Protein AF-A0A2H1IBC3-F1 (afdb_monomer_lite)

Foldseek 3Di:
DFQVVVVVVVVVVLVVDPQWDWDDPPDDQWIFIDRPPHTFKIWGQADQPDDPQQQDNVRHRGTDMDGDDDPVVLVVCVVVPVRRTDGDD

Secondary structure (DSSP, 8-state):
--HHHHHHHHHHHHHTSTTEEEE-TT-TTEEEEEETTEEEEEEEE--TT-SSSS--GGGTTSEEEEE---HHHHHHHHHH-TT--PPP-

Sequence (89 aa):
MNGDELHGFARSRALELPGTSAGWPFGPNHEVMKVRERVFLMLTIVPAASSGYGVDDTQRGQPVITLKAEPEDGEALRRQHPSIARAIT

Radius of gyration: 13.09 Å; chains: 1; bounding box: 33×25×31 Å

pLDDT: mean 87.27, std 12.91, range [50.44, 97.94]

Structure (mmCIF, N/CA/C/O backbone):
data_AF-A0A2H1IBC3-F1
#
_entry.id   AF-A0A2H1IBC3-F1
#
loop_
_atom_site.group_PDB
_atom_site.id
_atom_site.type_symbol
_atom_site.label_atom_id
_atom_site.label_alt_id
_atom_site.label_comp_id
_atom_site.label_asym_id
_atom_site.label_entity_id
_atom_site.label_seq_id
_atom_site.pdbx_PDB_ins_code
_atom_site.Cartn_x
_atom_site.Cartn_y
_atom_site.Cartn_z
_atom_site.occupancy
_atom_site.B_iso_or_equiv
_atom_site.auth_seq_id
_atom_site.auth_comp_id
_atom_site.auth_asym_id
_atom_site.auth_atom_id
_atom_site.pdbx_PDB_model_num
ATOM 1 N N . MET A 1 1 ? 8.709 -9.058 5.585 1.00 81.06 1 MET A N 1
ATOM 2 C CA . MET A 1 1 ? 7.878 -8.837 4.390 1.00 81.06 1 MET A CA 1
ATOM 3 C C . MET A 1 1 ? 8.619 -7.857 3.504 1.00 81.06 1 MET A C 1
ATOM 5 O O . MET A 1 1 ? 9.043 -6.825 4.015 1.00 81.06 1 MET A O 1
ATOM 9 N N . ASN A 1 2 ? 8.854 -8.208 2.245 1.00 89.06 2 ASN A N 1
ATOM 10 C CA . ASN A 1 2 ? 9.425 -7.298 1.248 1.00 89.06 2 ASN A CA 1
ATOM 11 C C . ASN A 1 2 ? 8.323 -6.435 0.591 1.00 89.06 2 ASN A C 1
ATOM 13 O O . ASN A 1 2 ? 7.141 -6.593 0.899 1.00 89.06 2 ASN A O 1
ATOM 17 N N . GLY A 1 3 ? 8.704 -5.502 -0.285 1.00 87.50 3 GLY A N 1
ATOM 18 C CA . GLY A 1 3 ? 7.760 -4.566 -0.907 1.00 87.50 3 GLY A CA 1
ATOM 19 C C . GLY A 1 3 ? 6.693 -5.236 -1.784 1.00 87.50 3 GLY A C 1
ATOM 20 O O . GLY A 1 3 ? 5.522 -4.861 -1.718 1.00 87.50 3 GLY A O 1
ATOM 21 N N . ASP A 1 4 ? 7.061 -6.263 -2.546 1.00 90.62 4 ASP A N 1
ATOM 22 C CA . ASP A 1 4 ? 6.126 -6.968 -3.432 1.00 90.62 4 ASP A CA 1
ATOM 23 C C . ASP A 1 4 ? 5.128 -7.814 -2.632 1.00 90.62 4 ASP A C 1
ATOM 25 O O . ASP A 1 4 ? 3.924 -7.811 -2.907 1.00 90.62 4 ASP A O 1
ATOM 29 N N . GLU A 1 5 ? 5.607 -8.484 -1.579 1.00 95.19 5 GLU A N 1
ATOM 30 C CA . GLU A 1 5 ? 4.758 -9.191 -0.617 1.00 95.19 5 GLU A CA 1
ATOM 31 C C . GLU A 1 5 ? 3.785 -8.227 0.074 1.00 95.19 5 GLU A C 1
ATOM 33 O O . GLU A 1 5 ? 2.609 -8.554 0.246 1.00 95.19 5 GLU A O 1
ATOM 38 N N . LEU A 1 6 ? 4.248 -7.021 0.426 1.00 94.12 6 LEU A N 1
ATOM 39 C CA . LEU A 1 6 ? 3.419 -5.979 1.032 1.00 94.12 6 LEU A CA 1
ATOM 40 C C . LEU A 1 6 ? 2.314 -5.512 0.085 1.00 94.12 6 LEU A C 1
ATOM 42 O O . LEU A 1 6 ? 1.162 -5.388 0.502 1.00 94.12 6 LEU A O 1
ATOM 46 N N . HIS A 1 7 ? 2.636 -5.293 -1.190 1.00 95.50 7 HIS A N 1
ATOM 47 C CA . HIS A 1 7 ? 1.655 -4.940 -2.218 1.00 95.50 7 HIS A CA 1
ATOM 48 C C . HIS A 1 7 ? 0.617 -6.045 -2.412 1.00 95.50 7 HIS A C 1
ATOM 50 O O . HIS A 1 7 ? -0.584 -5.769 -2.401 1.00 95.50 7 HIS A O 1
ATOM 56 N N . GLY A 1 8 ? 1.056 -7.300 -2.537 1.00 96.62 8 GLY A N 1
ATOM 57 C CA . GLY A 1 8 ? 0.160 -8.450 -2.655 1.00 96.62 8 GLY A CA 1
ATOM 58 C C . GLY A 1 8 ? -0.787 -8.570 -1.460 1.00 96.62 8 GLY A C 1
ATOM 59 O O . GLY A 1 8 ? -2.004 -8.682 -1.636 1.00 96.62 8 GLY A O 1
ATOM 60 N N . PHE A 1 9 ? -0.243 -8.466 -0.245 1.00 97.62 9 PHE A N 1
ATOM 61 C CA . PHE A 1 9 ? -1.025 -8.528 0.984 1.00 97.62 9 PHE A CA 1
ATOM 62 C C . PHE A 1 9 ? -2.031 -7.374 1.074 1.00 97.62 9 PHE A C 1
ATOM 64 O O . PHE A 1 9 ? -3.226 -7.616 1.245 1.00 97.62 9 PHE A O 1
ATOM 71 N N . ALA A 1 10 ? -1.586 -6.130 0.879 1.00 97.00 10 ALA A N 1
ATOM 72 C CA . ALA A 1 10 ? -2.445 -4.951 0.951 1.00 97.00 10 ALA A CA 1
ATOM 73 C C . ALA A 1 10 ? -3.579 -4.996 -0.086 1.00 97.00 10 ALA A C 1
ATOM 75 O O . ALA A 1 10 ? -4.730 -4.707 0.248 1.00 97.00 10 ALA A O 1
ATOM 76 N N . ARG A 1 11 ? -3.284 -5.431 -1.319 1.00 96.94 11 ARG A N 1
ATOM 77 C CA . ARG A 1 11 ? -4.293 -5.612 -2.370 1.00 96.94 11 ARG A CA 1
ATOM 78 C C . ARG A 1 11 ? -5.327 -6.662 -1.977 1.00 96.94 11 ARG A C 1
ATOM 80 O O . ARG A 1 11 ? -6.521 -6.391 -2.076 1.00 96.94 11 ARG A O 1
ATOM 87 N N . SER A 1 12 ? -4.883 -7.829 -1.503 1.00 97.19 12 SER A N 1
ATOM 88 C CA . SER A 1 12 ? -5.793 -8.909 -1.094 1.00 97.19 12 SER A CA 1
ATOM 89 C C . SER A 1 12 ? -6.754 -8.455 0.009 1.00 97.19 12 SER A C 1
ATOM 91 O O . SER A 1 12 ? -7.962 -8.617 -0.127 1.00 97.19 12 SER A O 1
ATOM 93 N N . ARG A 1 13 ? -6.236 -7.765 1.033 1.00 97.50 13 ARG A N 1
ATOM 94 C CA . ARG A 1 13 ? -7.031 -7.203 2.132 1.00 97.50 13 ARG A CA 1
ATOM 95 C C . ARG A 1 13 ? -8.001 -6.122 1.664 1.00 97.50 13 ARG A C 1
ATOM 97 O O . ARG A 1 13 ? -9.137 -6.082 2.119 1.00 97.50 13 ARG A O 1
ATOM 104 N N . ALA A 1 14 ? -7.586 -5.250 0.749 1.00 97.19 14 ALA A N 1
ATOM 105 C CA . ALA A 1 14 ? -8.458 -4.202 0.223 1.00 97.19 14 ALA A CA 1
ATOM 106 C C . ALA A 1 14 ? -9.643 -4.772 -0.572 1.00 97.19 14 ALA A C 1
ATOM 108 O O . ALA A 1 14 ? -10.758 -4.261 -0.459 1.00 97.19 14 ALA A O 1
ATOM 109 N N . LEU A 1 15 ? -9.415 -5.836 -1.348 1.00 95.81 15 LEU A N 1
ATOM 110 C CA . LEU A 1 15 ? -10.448 -6.500 -2.149 1.00 95.81 15 LEU A CA 1
ATOM 111 C C . LEU A 1 15 ? -11.479 -7.272 -1.308 1.00 95.81 15 LEU A C 1
ATOM 113 O O . LEU A 1 15 ? -12.558 -7.567 -1.813 1.00 95.81 15 LEU A O 1
ATOM 117 N N . GLU A 1 16 ? -11.191 -7.558 -0.036 1.00 96.69 16 GLU A N 1
ATOM 118 C CA . GLU A 1 16 ? -12.169 -8.128 0.905 1.00 96.69 16 GLU A CA 1
ATOM 119 C C . GLU A 1 16 ? -13.222 -7.098 1.353 1.00 96.69 16 GLU A C 1
ATOM 121 O O . GLU A 1 16 ? -14.301 -7.475 1.815 1.00 96.69 16 GLU A O 1
ATOM 126 N N . LEU A 1 17 ? -12.945 -5.794 1.210 1.00 95.31 17 LEU A N 1
ATOM 127 C CA . LEU A 1 17 ? -13.879 -4.738 1.600 1.00 95.31 17 LEU A CA 1
ATOM 128 C C . LEU A 1 17 ? -14.986 -4.559 0.537 1.00 95.31 17 LEU A C 1
ATOM 130 O O . LEU A 1 17 ? -14.685 -4.374 -0.648 1.00 95.31 17 LEU A O 1
ATOM 134 N N . PRO A 1 18 ? -16.277 -4.557 0.929 1.00 96.44 18 PRO A N 1
ATOM 135 C CA . PRO A 1 18 ? -17.381 -4.407 -0.012 1.00 96.44 18 PRO A CA 1
ATOM 136 C C . PRO A 1 18 ? -17.315 -3.104 -0.815 1.00 96.44 18 PRO A C 1
ATOM 138 O O . PRO A 1 18 ? -17.194 -2.011 -0.261 1.00 96.44 18 PRO A O 1
ATOM 141 N N . GLY A 1 19 ? -17.464 -3.215 -2.136 1.00 95.75 19 GLY A N 1
ATOM 142 C CA . GLY A 1 19 ? -17.474 -2.057 -3.034 1.00 95.75 19 GLY A CA 1
ATOM 143 C C . GLY A 1 19 ? -16.094 -1.461 -3.319 1.00 95.75 19 GLY A C 1
ATOM 144 O O . GLY A 1 19 ? -16.023 -0.360 -3.873 1.00 95.75 19 GLY A O 1
ATOM 145 N N . THR A 1 20 ? -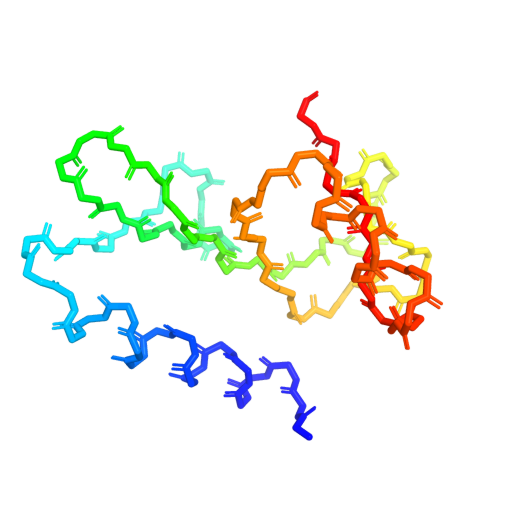15.014 -2.164 -2.964 1.00 97.94 20 THR A N 1
ATOM 146 C CA . THR A 1 20 ? -13.663 -1.793 -3.387 1.00 97.94 20 THR A CA 1
ATOM 147 C C . THR A 1 20 ? -13.488 -1.973 -4.891 1.00 97.94 20 THR A C 1
ATOM 149 O O . THR A 1 20 ? -13.898 -2.972 -5.479 1.00 97.94 20 THR A O 1
ATOM 152 N N . SER A 1 21 ? -12.817 -1.005 -5.507 1.00 96.75 21 SER A N 1
ATOM 153 C CA . SER A 1 21 ? -12.321 -1.072 -6.881 1.00 96.75 21 SER A CA 1
ATOM 154 C C . SER A 1 21 ? -10.865 -0.614 -6.940 1.00 96.75 21 SER A C 1
ATOM 156 O O . SER A 1 21 ? -10.443 0.218 -6.132 1.00 96.75 21 SER A O 1
ATOM 158 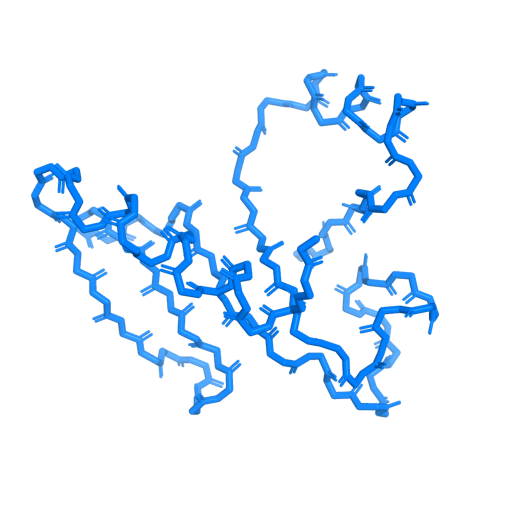N N . ALA A 1 22 ? -10.116 -1.167 -7.894 1.00 96.50 22 ALA A N 1
ATOM 159 C CA . ALA A 1 22 ? -8.743 -0.778 -8.204 1.00 96.50 22 ALA A CA 1
ATOM 160 C C . ALA A 1 22 ? -8.702 0.146 -9.434 1.00 96.50 22 ALA A C 1
ATOM 162 O O . ALA A 1 22 ? -9.574 0.071 -10.303 1.00 96.50 22 ALA A O 1
ATOM 163 N N . GLY A 1 23 ? -7.684 1.002 -9.532 1.00 95.06 23 GLY A N 1
ATOM 164 C CA . GLY A 1 23 ? -7.440 1.826 -10.717 1.00 95.06 23 GLY A CA 1
ATOM 165 C C . GLY A 1 23 ? -6.064 2.490 -10.722 1.00 95.06 23 GLY A C 1
ATOM 166 O O . GLY A 1 23 ? -5.355 2.455 -9.725 1.00 95.06 23 GLY A O 1
ATOM 167 N N . TRP A 1 24 ? -5.708 3.132 -11.838 1.00 95.19 24 TRP A N 1
ATOM 168 C CA . TRP A 1 24 ? -4.393 3.763 -12.053 1.00 95.19 24 TRP A CA 1
ATOM 169 C C . TRP A 1 24 ? -4.510 5.230 -12.503 1.00 95.19 24 TRP A C 1
ATOM 171 O O . TRP A 1 24 ? -4.095 5.577 -13.609 1.00 95.19 24 TRP A O 1
ATOM 181 N N . PRO A 1 25 ? -5.101 6.122 -11.686 1.00 91.00 25 PRO A N 1
ATOM 182 C CA . PRO A 1 25 ? -5.364 7.506 -12.088 1.00 91.00 25 PRO A CA 1
ATOM 183 C C . PRO A 1 25 ? -4.094 8.346 -12.286 1.00 91.00 25 PRO A C 1
ATOM 185 O O . PRO A 1 25 ? -4.145 9.356 -12.980 1.00 91.00 25 PRO A O 1
ATOM 188 N N . PHE A 1 26 ? -2.964 7.938 -11.699 1.00 86.12 26 PHE A N 1
ATOM 189 C CA . PHE A 1 26 ? -1.688 8.664 -11.758 1.00 86.12 26 PHE A CA 1
ATOM 190 C C . PHE A 1 26 ? -0.623 7.931 -12.591 1.00 86.12 26 PHE A C 1
ATOM 192 O O . PHE A 1 26 ? 0.557 8.266 -12.532 1.00 86.12 26 PHE A O 1
ATOM 199 N N . GLY A 1 27 ? -1.033 6.925 -13.369 1.00 88.12 27 GLY A N 1
ATOM 200 C CA . GLY A 1 27 ? -0.149 6.105 -14.195 1.00 88.12 27 GLY A CA 1
ATOM 201 C C . GLY A 1 27 ? 0.099 4.698 -13.633 1.00 88.12 27 GLY A C 1
ATOM 202 O O . GLY A 1 27 ? -0.358 4.361 -12.541 1.00 88.12 27 GLY A O 1
ATOM 203 N N . PRO A 1 28 ? 0.830 3.854 -14.381 1.00 88.38 28 PRO A N 1
ATOM 204 C CA . PRO A 1 28 ? 0.928 2.413 -14.121 1.00 88.38 28 PRO A CA 1
ATOM 205 C C . PRO A 1 28 ? 1.616 2.055 -12.797 1.00 88.38 28 PRO A C 1
ATOM 207 O O . PRO A 1 28 ? 1.368 0.985 -12.252 1.00 88.38 28 PRO A O 1
ATOM 210 N N . ASN A 1 29 ? 2.434 2.959 -12.253 1.00 88.12 29 ASN A N 1
ATOM 211 C CA . ASN A 1 29 ? 3.163 2.746 -11.000 1.00 88.12 29 ASN A CA 1
ATOM 212 C C . ASN A 1 29 ? 2.375 3.171 -9.750 1.00 88.12 29 ASN A C 1
ATOM 214 O O . ASN A 1 29 ? 2.916 3.089 -8.650 1.00 88.12 29 ASN A O 1
ATOM 218 N N . HIS A 1 30 ? 1.138 3.650 -9.917 1.00 90.25 30 HIS A N 1
ATOM 219 C CA . HIS A 1 30 ? 0.291 4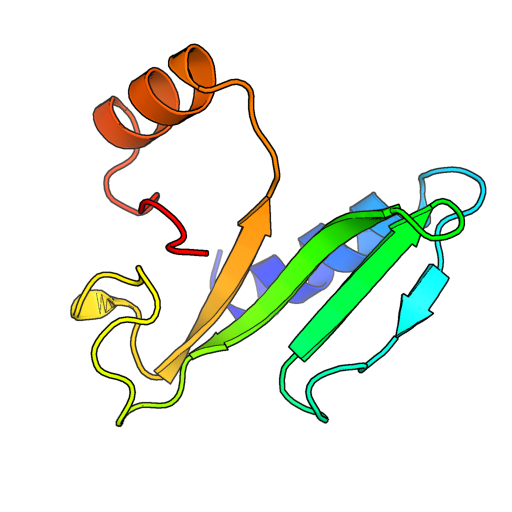.176 -8.849 1.00 90.25 30 HIS A CA 1
ATOM 220 C C . HIS A 1 30 ? -1.082 3.504 -8.896 1.00 90.25 30 HIS A C 1
ATOM 222 O O . HIS A 1 30 ? -2.036 4.031 -9.474 1.00 90.25 30 HIS A O 1
ATOM 228 N N . GLU A 1 31 ? -1.179 2.321 -8.297 1.00 95.69 31 GLU A N 1
ATOM 229 C CA . GLU A 1 31 ? -2.453 1.622 -8.138 1.00 95.69 31 GLU A CA 1
ATOM 230 C C . GLU A 1 31 ? -3.181 2.193 -6.916 1.00 95.69 31 GLU A C 1
ATOM 232 O O . GLU A 1 31 ? -2.631 2.252 -5.816 1.00 95.69 31 GLU A O 1
ATOM 237 N N . VAL A 1 32 ? -4.427 2.625 -7.090 1.00 96.25 32 VAL A N 1
ATOM 238 C CA . VAL A 1 32 ? -5.279 3.113 -6.003 1.00 96.25 32 VAL A CA 1
ATOM 239 C C . VAL A 1 32 ? -6.417 2.139 -5.753 1.00 96.25 32 VAL A C 1
ATOM 241 O O . VAL A 1 32 ? -7.058 1.663 -6.688 1.00 96.25 32 VAL A O 1
ATOM 244 N N . MET A 1 33 ? -6.714 1.909 -4.478 1.00 97.81 33 MET A N 1
ATOM 245 C CA . MET A 1 33 ? -7.900 1.194 -4.028 1.00 97.81 33 MET A CA 1
ATOM 246 C C . MET A 1 33 ? -8.894 2.208 -3.470 1.00 97.81 33 MET A C 1
ATOM 248 O O . MET A 1 33 ? -8.556 3.032 -2.607 1.00 97.81 33 MET A O 1
ATOM 252 N N . LYS A 1 34 ? -10.127 2.167 -3.977 1.00 97.12 34 LYS A N 1
ATOM 253 C CA . LYS A 1 34 ? -11.185 3.108 -3.605 1.00 97.12 34 LYS A CA 1
ATOM 254 C C . LYS A 1 34 ? -12.507 2.411 -3.325 1.00 97.12 34 LYS A C 1
ATOM 256 O O . LYS A 1 34 ? -12.841 1.422 -3.971 1.00 97.12 34 LYS A O 1
ATOM 261 N N . VAL A 1 35 ? -13.283 2.993 -2.414 1.00 96.75 35 VAL A N 1
ATOM 262 C CA . VAL A 1 35 ? -14.714 2.703 -2.261 1.00 96.75 35 VAL A CA 1
ATOM 263 C C . VAL A 1 35 ? -15.472 3.892 -2.840 1.00 96.75 35 VAL A C 1
ATOM 265 O O . VAL A 1 35 ? -15.302 5.028 -2.383 1.00 96.75 35 VAL A O 1
ATOM 268 N N . ARG A 1 36 ? -16.285 3.649 -3.875 1.00 92.88 36 ARG A N 1
ATOM 269 C CA . ARG A 1 36 ? -16.873 4.712 -4.715 1.00 92.88 36 ARG A CA 1
ATOM 270 C C . ARG A 1 36 ? -15.767 5.645 -5.243 1.00 92.88 36 ARG A C 1
ATOM 272 O O . ARG A 1 36 ? -14.853 5.176 -5.907 1.00 92.88 36 ARG A O 1
ATOM 279 N N . GLU A 1 37 ? -15.794 6.932 -4.901 1.00 91.94 37 GLU A N 1
ATOM 280 C CA . GLU A 1 37 ? -14.799 7.929 -5.337 1.00 91.94 37 GLU A CA 1
ATOM 281 C C . GLU A 1 37 ? -13.754 8.276 -4.266 1.00 91.94 37 GLU A C 1
ATOM 283 O O . GLU A 1 37 ? -13.035 9.268 -4.376 1.00 91.94 37 GLU A O 1
ATOM 288 N N . ARG A 1 38 ? -13.665 7.487 -3.189 1.00 94.94 38 ARG A N 1
ATOM 289 C CA . ARG A 1 38 ? -12.753 7.760 -2.072 1.00 94.94 38 ARG A CA 1
ATOM 290 C C . ARG A 1 38 ? -11.625 6.735 -2.038 1.00 94.94 38 ARG A C 1
ATOM 292 O O . ARG A 1 38 ? -11.843 5.582 -1.676 1.00 94.94 38 ARG A O 1
ATOM 299 N N . VAL A 1 39 ? -10.413 7.178 -2.373 1.00 95.19 39 VAL A N 1
ATOM 300 C CA . VAL A 1 39 ? -9.180 6.390 -2.204 1.00 95.19 39 VAL A CA 1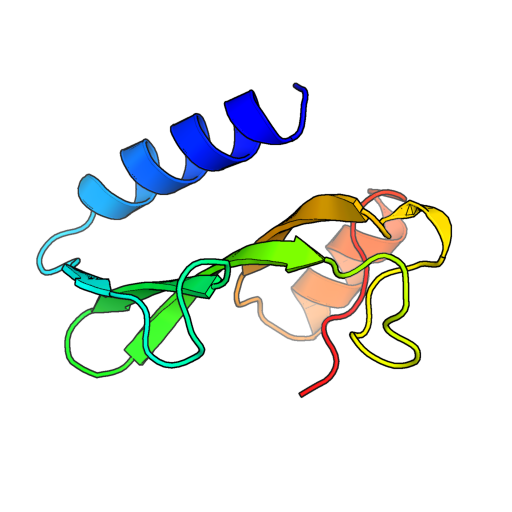
ATOM 301 C C . VAL A 1 39 ? -8.901 6.192 -0.715 1.00 95.19 39 VAL A C 1
ATOM 303 O O . VAL A 1 39 ? -8.998 7.151 0.058 1.00 95.19 39 VAL A O 1
ATOM 306 N N . PHE A 1 40 ? -8.549 4.973 -0.315 1.00 95.88 40 PHE A N 1
ATOM 307 C CA . PHE A 1 40 ? -8.154 4.643 1.063 1.00 95.88 40 PHE A CA 1
ATOM 308 C C . PHE A 1 40 ? -6.795 3.938 1.153 1.00 95.88 40 PHE A C 1
ATOM 310 O O . PHE A 1 40 ? -6.168 3.970 2.210 1.00 95.88 40 PHE A O 1
ATOM 317 N N . LEU A 1 41 ? -6.331 3.351 0.050 1.00 96.69 41 LEU A N 1
ATOM 318 C CA . LEU A 1 41 ? -5.028 2.711 -0.072 1.00 96.69 41 LEU A CA 1
ATOM 319 C C . LEU A 1 41 ? -4.432 3.054 -1.441 1.00 96.69 41 LEU A C 1
ATOM 321 O O . LEU A 1 41 ? -5.139 3.052 -2.448 1.00 96.69 41 LEU A O 1
ATOM 325 N N . MET A 1 42 ? -3.133 3.331 -1.474 1.00 95.06 42 MET A N 1
ATOM 326 C CA . MET A 1 42 ? -2.362 3.509 -2.702 1.00 95.06 42 MET A CA 1
ATOM 327 C C . MET A 1 42 ? -1.099 2.654 -2.643 1.00 95.06 42 MET A C 1
ATOM 329 O O . MET A 1 42 ? -0.367 2.715 -1.658 1.00 95.06 42 MET A O 1
ATOM 333 N N . LEU A 1 43 ? -0.848 1.873 -3.689 1.00 94.50 43 LEU A N 1
ATOM 334 C CA . LEU A 1 43 ? 0.355 1.075 -3.887 1.00 94.50 43 LEU A CA 1
ATOM 335 C C . LEU A 1 43 ? 1.223 1.826 -4.894 1.00 94.50 43 LEU A C 1
ATOM 337 O O . LEU A 1 43 ? 0.776 2.127 -6.001 1.00 94.50 43 LEU A O 1
ATOM 341 N N . THR A 1 44 ? 2.441 2.179 -4.493 1.00 91.06 44 THR A N 1
ATOM 342 C CA . THR A 1 44 ? 3.348 2.980 -5.322 1.00 91.06 44 THR A CA 1
ATOM 343 C C . THR A 1 44 ? 4.729 2.354 -5.373 1.00 91.06 44 THR A C 1
ATOM 345 O O . THR A 1 44 ? 5.233 1.892 -4.353 1.00 91.06 44 THR A O 1
ATOM 348 N N . ILE A 1 45 ? 5.364 2.390 -6.542 1.00 87.81 45 ILE A N 1
ATOM 349 C CA . ILE A 1 45 ? 6.820 2.252 -6.650 1.00 87.81 45 ILE A CA 1
ATOM 350 C C . ILE A 1 45 ? 7.397 3.662 -6.678 1.00 87.81 45 ILE A C 1
ATOM 352 O O . ILE A 1 45 ? 7.174 4.408 -7.632 1.00 87.81 45 ILE A O 1
ATOM 356 N N . VAL A 1 46 ? 8.101 4.049 -5.617 1.00 77.06 46 VAL A N 1
ATOM 357 C CA . VAL A 1 46 ? 8.638 5.410 -5.487 1.00 77.06 46 VAL A CA 1
ATOM 358 C C . VAL A 1 46 ? 9.732 5.618 -6.531 1.00 77.06 46 VAL A C 1
ATOM 360 O O . VAL A 1 46 ? 10.716 4.874 -6.512 1.00 77.06 46 VAL A O 1
ATOM 363 N N . PRO A 1 47 ? 9.630 6.618 -7.424 1.00 74.31 47 PRO A N 1
ATOM 364 C CA . PRO A 1 47 ? 10.689 6.878 -8.389 1.00 74.31 47 PRO A CA 1
ATOM 365 C C . PRO A 1 47 ? 12.025 7.165 -7.692 1.00 74.31 47 PRO A C 1
ATOM 367 O O . PRO A 1 47 ?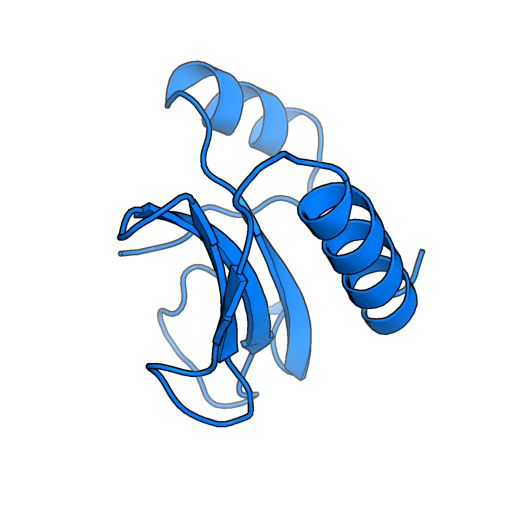 12.095 7.952 -6.756 1.00 74.31 47 PRO A O 1
ATOM 370 N N . ALA A 1 48 ? 13.126 6.587 -8.175 1.00 70.75 48 ALA A N 1
ATOM 371 C CA . ALA A 1 48 ? 14.445 6.813 -7.573 1.00 70.75 48 ALA A CA 1
ATOM 372 C C . ALA A 1 48 ? 14.889 8.293 -7.600 1.00 70.75 48 ALA A C 1
ATOM 374 O O . ALA A 1 48 ? 15.714 8.707 -6.793 1.00 70.75 48 ALA A O 1
ATOM 375 N N . ALA A 1 49 ? 14.330 9.089 -8.515 1.00 65.94 49 ALA A N 1
ATOM 376 C CA . ALA A 1 49 ? 14.627 10.510 -8.677 1.00 65.94 49 ALA A CA 1
ATOM 377 C C . ALA A 1 49 ? 13.664 11.443 -7.917 1.00 65.94 49 ALA A C 1
ATOM 379 O O . ALA A 1 49 ? 13.808 12.660 -8.011 1.00 65.94 49 ALA A O 1
ATOM 380 N N . SER A 1 50 ? 12.659 10.921 -7.202 1.00 60.06 50 SER A N 1
ATOM 381 C CA . SER A 1 50 ? 11.687 11.788 -6.536 1.00 60.06 50 SER A CA 1
ATOM 382 C C . SER A 1 50 ? 12.296 12.472 -5.310 1.00 60.06 50 SER A C 1
ATOM 384 O O . SER A 1 50 ? 12.578 11.813 -4.307 1.00 60.06 50 SER A O 1
ATOM 386 N N . SER A 1 51 ? 12.435 13.798 -5.367 1.00 52.66 51 SER A N 1
ATOM 387 C CA . SER A 1 51 ? 12.504 14.656 -4.184 1.00 52.66 51 SER A CA 1
ATOM 388 C C . SER A 1 51 ? 11.078 15.067 -3.796 1.00 52.66 51 SER A C 1
ATOM 390 O O . SER A 1 51 ? 10.270 15.425 -4.649 1.00 52.66 51 SER A O 1
ATOM 392 N N . GLY A 1 52 ? 10.727 14.966 -2.512 1.00 53.16 52 GLY A N 1
ATOM 393 C CA . GLY A 1 52 ? 9.466 15.520 -1.999 1.00 53.16 52 GLY A CA 1
ATOM 394 C C . GLY A 1 52 ? 8.226 14.614 -1.999 1.00 53.16 52 GLY A C 1
ATOM 395 O O . GLY A 1 52 ? 7.164 15.093 -1.626 1.00 53.16 52 GLY A O 1
ATOM 396 N N . TYR A 1 53 ? 8.320 13.315 -2.309 1.00 54.09 53 TYR A N 1
ATOM 397 C CA . TYR A 1 53 ? 7.161 12.397 -2.219 1.00 54.09 53 TYR A CA 1
ATOM 398 C C . TYR A 1 53 ? 6.779 11.973 -0.780 1.00 54.09 53 TYR A C 1
ATOM 400 O O . TYR A 1 53 ? 6.003 11.041 -0.587 1.00 54.09 53 TYR A O 1
ATOM 408 N N . GLY A 1 54 ? 7.335 12.615 0.254 1.00 53.00 54 GLY A N 1
ATOM 409 C CA . GLY A 1 54 ? 7.100 12.244 1.661 1.00 53.00 54 GLY A CA 1
ATOM 410 C C . GLY A 1 54 ? 7.671 10.888 2.069 1.00 53.00 54 GLY A C 1
ATOM 411 O O . GLY A 1 54 ? 7.484 10.428 3.191 1.00 53.00 54 GLY A O 1
ATOM 412 N N . VAL A 1 55 ? 8.380 10.246 1.155 1.00 56.22 55 VAL A N 1
ATOM 413 C CA . VAL A 1 55 ? 9.098 9.011 1.405 1.00 56.22 55 VAL A CA 1
ATOM 414 C C . VAL A 1 55 ? 10.491 9.387 1.857 1.00 56.22 55 VAL A C 1
ATOM 416 O O . VAL A 1 55 ? 11.151 10.213 1.219 1.00 56.22 55 VAL A O 1
ATOM 419 N N . ASP A 1 56 ? 10.895 8.805 2.981 1.00 63.03 56 ASP A N 1
ATOM 420 C CA . ASP A 1 56 ? 12.259 8.918 3.469 1.00 63.03 56 ASP A CA 1
ATOM 421 C C . ASP A 1 56 ? 13.233 8.495 2.358 1.00 63.03 56 ASP A C 1
ATOM 423 O O . ASP A 1 56 ? 12.903 7.677 1.492 1.00 63.03 56 ASP A O 1
ATOM 427 N N . ASP A 1 57 ? 14.437 9.058 2.372 1.00 65.00 57 ASP A N 1
ATOM 428 C CA . ASP A 1 57 ? 15.491 8.758 1.405 1.00 65.00 57 ASP A CA 1
ATOM 429 C C . ASP A 1 57 ? 15.735 7.250 1.224 1.00 65.00 57 ASP A C 1
ATOM 431 O O . ASP A 1 57 ? 16.072 6.798 0.127 1.00 65.00 57 ASP A O 1
ATOM 435 N N . THR A 1 58 ? 15.492 6.472 2.280 1.00 68.06 58 THR A N 1
ATOM 436 C CA . THR A 1 58 ? 15.595 5.008 2.321 1.00 68.06 58 THR A CA 1
ATOM 437 C C . THR A 1 58 ? 14.508 4.261 1.539 1.00 68.06 58 THR A C 1
ATOM 439 O O . THR A 1 58 ? 14.669 3.074 1.258 1.00 68.06 58 THR A O 1
ATOM 442 N N . GLN A 1 59 ? 13.413 4.921 1.156 1.00 72.00 59 GLN A N 1
ATOM 443 C CA . GLN A 1 59 ? 12.248 4.300 0.511 1.00 72.00 59 GLN A CA 1
ATOM 444 C C . GLN A 1 59 ? 12.197 4.534 -1.009 1.00 72.00 59 GLN A C 1
ATOM 446 O O . GLN A 1 59 ? 11.282 4.066 -1.690 1.00 72.00 59 GLN A O 1
ATOM 451 N N . ARG A 1 60 ? 13.183 5.238 -1.574 1.00 76.75 60 ARG A N 1
ATOM 452 C CA . ARG A 1 60 ? 13.286 5.461 -3.022 1.00 76.75 60 ARG A CA 1
ATOM 453 C C . ARG A 1 60 ? 13.574 4.169 -3.784 1.00 76.75 60 ARG A C 1
ATOM 455 O O . ARG A 1 60 ? 14.405 3.361 -3.380 1.00 76.75 60 ARG A O 1
ATOM 462 N N . GLY A 1 61 ? 12.891 3.985 -4.913 1.00 79.19 61 GLY A N 1
ATOM 463 C CA . GLY A 1 61 ? 12.972 2.765 -5.719 1.00 79.19 61 GLY A CA 1
ATOM 464 C C . GLY A 1 61 ? 12.294 1.550 -5.081 1.00 79.19 61 GLY A C 1
ATOM 465 O O . GLY A 1 61 ? 12.362 0.467 -5.655 1.00 79.19 61 GLY A O 1
ATOM 466 N N . GLN A 1 62 ? 11.654 1.709 -3.917 1.00 84.19 62 GLN A N 1
ATOM 467 C CA . GLN A 1 62 ? 10.993 0.619 -3.208 1.00 84.19 62 GLN A CA 1
ATOM 468 C C . GLN A 1 62 ? 9.473 0.654 -3.427 1.00 84.19 62 GLN A C 1
ATOM 470 O O . GLN A 1 62 ? 8.884 1.739 -3.538 1.00 84.19 62 GLN A O 1
ATOM 475 N N . PRO A 1 63 ? 8.812 -0.516 -3.450 1.00 90.19 63 PRO A N 1
ATOM 476 C CA . PRO A 1 63 ? 7.367 -0.594 -3.323 1.00 90.19 63 PRO A CA 1
ATOM 477 C C . PRO A 1 63 ? 6.941 -0.136 -1.923 1.00 90.19 63 PRO A C 1
ATOM 479 O O . PRO A 1 63 ? 7.370 -0.686 -0.909 1.00 90.19 63 PRO A O 1
ATOM 482 N N . VAL A 1 64 ? 6.071 0.867 -1.866 1.00 90.75 64 VAL A N 1
ATOM 483 C CA . VAL A 1 64 ? 5.476 1.390 -0.632 1.00 90.75 64 VAL A CA 1
ATOM 484 C C . VAL A 1 64 ? 3.958 1.387 -0.734 1.00 90.75 64 VAL A C 1
ATOM 486 O O . VAL A 1 64 ? 3.394 1.344 -1.832 1.00 90.75 64 VAL A O 1
ATOM 489 N N . ILE A 1 65 ? 3.294 1.459 0.417 1.00 93.44 65 ILE A N 1
ATOM 490 C CA . ILE A 1 65 ? 1.859 1.719 0.488 1.00 93.44 65 ILE A CA 1
ATOM 491 C C . ILE A 1 65 ? 1.591 3.013 1.248 1.00 93.44 65 ILE A C 1
ATOM 493 O O . ILE A 1 65 ? 2.296 3.351 2.198 1.00 93.44 65 ILE A O 1
ATOM 497 N N . THR A 1 66 ? 0.540 3.718 0.853 1.00 92.94 66 THR A N 1
ATOM 498 C CA . THR A 1 66 ? 0.018 4.879 1.574 1.00 92.94 66 THR A CA 1
ATOM 499 C C . THR A 1 66 ? -1.380 4.561 2.078 1.00 92.94 66 THR A C 1
ATOM 501 O O . THR A 1 66 ? -2.247 4.157 1.302 1.00 92.94 66 THR A O 1
ATOM 504 N N . LEU A 1 67 ? -1.588 4.752 3.380 1.00 94.06 67 LEU A N 1
ATOM 505 C CA . LEU A 1 67 ? -2.853 4.534 4.076 1.00 94.06 67 LEU A CA 1
ATOM 506 C C . LEU A 1 67 ? -3.327 5.835 4.718 1.00 94.06 67 LEU A C 1
ATOM 508 O O . LEU A 1 67 ? -2.525 6.696 5.083 1.00 94.06 67 LEU A O 1
ATOM 512 N N . LYS A 1 68 ? -4.643 5.955 4.878 1.00 92.81 68 LYS A N 1
ATOM 513 C CA . LYS A 1 68 ? -5.247 7.006 5.697 1.00 92.81 68 LYS A CA 1
ATOM 514 C C . LYS A 1 68 ? -5.261 6.570 7.157 1.00 92.81 68 LYS A C 1
ATOM 516 O O . LYS A 1 68 ? -5.585 5.424 7.451 1.00 92.81 68 LYS A O 1
ATOM 521 N N . ALA A 1 69 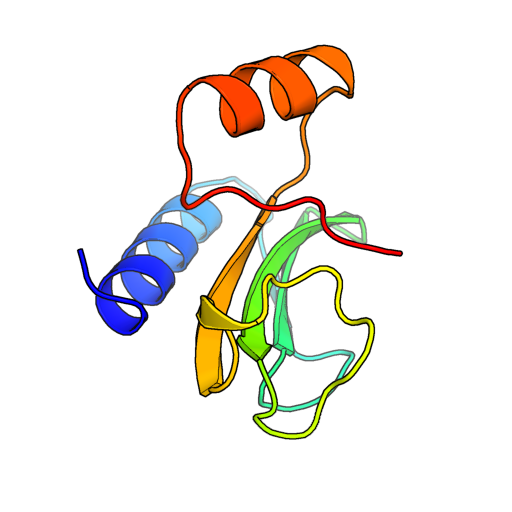? -4.933 7.496 8.042 1.00 94.19 69 ALA A N 1
ATOM 522 C CA . ALA A 1 69 ? -5.024 7.340 9.485 1.00 94.19 69 ALA A CA 1
ATOM 523 C C . ALA A 1 69 ? -5.467 8.674 10.085 1.00 94.19 69 ALA A C 1
ATOM 525 O O . ALA A 1 69 ? -5.252 9.725 9.467 1.00 94.19 69 ALA A O 1
ATOM 526 N N . GLU A 1 70 ? -6.042 8.629 11.283 1.00 96.06 70 GLU A N 1
ATOM 527 C CA . GLU A 1 70 ? -6.236 9.847 12.060 1.00 96.06 70 GLU A CA 1
ATOM 528 C C . GLU A 1 70 ? -4.869 10.483 12.375 1.00 96.06 70 GLU A C 1
ATOM 530 O O . GLU A 1 70 ? -3.865 9.766 12.494 1.00 96.06 70 GLU A O 1
ATOM 535 N N . PRO A 1 71 ? -4.772 11.822 12.476 1.00 93.88 71 PRO A N 1
ATOM 536 C CA . PRO A 1 71 ? -3.488 12.495 12.668 1.00 93.88 71 PRO A CA 1
ATOM 537 C C . PRO A 1 71 ? -2.693 11.972 13.873 1.00 93.88 71 PRO A C 1
ATOM 539 O O . PRO A 1 71 ? -1.492 11.714 13.744 1.00 93.88 71 PRO A O 1
ATOM 542 N N . GLU A 1 72 ? -3.369 11.758 15.005 1.00 96.62 72 GLU A N 1
ATOM 543 C CA . GLU A 1 72 ? -2.786 11.240 16.250 1.00 96.62 72 GLU A CA 1
ATOM 544 C C . GLU A 1 72 ? -2.271 9.800 16.112 1.00 96.62 72 GLU A C 1
ATOM 546 O O . GLU A 1 72 ? -1.138 9.505 16.506 1.00 96.62 72 GLU A O 1
ATOM 551 N N . ASP A 1 73 ? -3.039 8.930 15.453 1.00 96.69 73 ASP A N 1
ATOM 552 C CA . ASP A 1 73 ? -2.637 7.552 15.161 1.00 96.69 73 ASP A CA 1
ATOM 553 C C . ASP A 1 73 ? -1.431 7.524 14.228 1.00 96.69 73 ASP A C 1
ATOM 555 O O . ASP A 1 73 ? -0.471 6.786 14.447 1.00 96.69 73 ASP A O 1
ATOM 559 N N . GLY A 1 74 ? -1.431 8.380 13.205 1.00 93.81 74 GLY A N 1
ATOM 560 C CA . GLY A 1 74 ? -0.297 8.524 12.305 1.00 93.81 74 GLY A CA 1
ATOM 561 C C . GLY A 1 74 ? 0.980 8.923 13.049 1.00 93.81 74 GLY A C 1
ATOM 562 O O . GLY A 1 74 ? 2.059 8.422 12.736 1.00 93.81 74 GLY A O 1
ATOM 563 N N . GLU A 1 75 ? 0.892 9.822 14.032 1.00 94.50 75 GLU A N 1
ATOM 564 C CA . GLU A 1 75 ? 2.038 10.201 14.867 1.00 94.50 75 GLU A CA 1
ATOM 565 C C . GLU A 1 75 ? 2.497 9.072 15.787 1.00 94.50 75 GLU A C 1
ATOM 567 O O . GLU A 1 75 ? 3.702 8.841 15.916 1.00 94.50 75 GLU A O 1
ATOM 572 N N . ALA A 1 76 ? 1.564 8.344 16.401 1.00 96.56 76 ALA A N 1
ATOM 573 C CA . ALA A 1 76 ? 1.882 7.173 17.209 1.00 96.56 76 ALA A CA 1
ATOM 574 C C . ALA A 1 76 ? 2.590 6.089 16.379 1.00 96.56 76 ALA A C 1
ATOM 576 O O . ALA A 1 76 ? 3.664 5.627 16.769 1.00 96.56 76 ALA A O 1
ATOM 577 N N . LEU A 1 77 ? 2.053 5.760 15.201 1.00 94.81 77 LEU A N 1
ATOM 578 C CA . LEU A 1 77 ? 2.605 4.766 14.281 1.00 94.81 77 LEU A CA 1
ATOM 579 C C . LEU A 1 77 ? 4.026 5.121 13.833 1.00 94.81 77 LEU A C 1
ATOM 581 O O . LEU A 1 77 ? 4.908 4.269 13.884 1.00 94.81 77 LEU A O 1
ATOM 585 N N . ARG A 1 78 ? 4.283 6.382 13.466 1.00 92.62 78 ARG A N 1
ATOM 586 C CA . ARG A 1 78 ? 5.632 6.839 13.081 1.00 92.62 78 ARG A CA 1
ATOM 587 C C . ARG A 1 78 ? 6.634 6.775 14.233 1.00 92.62 78 ARG A C 1
ATOM 589 O O . ARG A 1 78 ? 7.798 6.464 14.009 1.00 92.62 78 ARG A O 1
ATOM 596 N N . ARG A 1 79 ? 6.205 7.053 15.471 1.00 94.25 79 ARG A N 1
ATOM 597 C CA . ARG A 1 79 ? 7.082 6.936 16.652 1.00 94.25 79 ARG A CA 1
ATOM 598 C C . ARG A 1 79 ? 7.443 5.487 16.971 1.00 94.25 79 ARG A C 1
ATOM 600 O O . ARG A 1 79 ? 8.543 5.238 17.451 1.00 94.25 79 ARG A O 1
ATOM 607 N N . GLN A 1 80 ? 6.523 4.553 16.741 1.00 96.81 80 GLN A N 1
ATOM 608 C CA . GLN A 1 80 ? 6.702 3.140 17.094 1.00 96.81 80 GLN A CA 1
ATOM 609 C C . GLN A 1 80 ? 7.341 2.314 15.968 1.00 96.81 80 GLN A C 1
ATOM 611 O O . GLN A 1 80 ? 7.970 1.292 16.239 1.00 96.81 80 GLN A O 1
ATOM 616 N N . HIS A 1 81 ? 7.209 2.753 14.715 1.00 91.88 81 HIS A N 1
ATOM 617 C CA . HIS A 1 81 ? 7.662 2.014 13.542 1.00 91.88 81 HIS A CA 1
ATOM 618 C C . HIS A 1 81 ? 8.510 2.909 12.625 1.00 91.88 81 HIS A C 1
ATOM 620 O O . HIS A 1 81 ? 7.952 3.670 11.834 1.00 91.88 81 HIS A O 1
ATOM 626 N N . PRO A 1 82 ? 9.852 2.782 12.662 1.00 88.00 82 PRO A N 1
ATOM 627 C CA . PRO A 1 82 ? 10.760 3.611 11.859 1.00 88.00 82 PRO A CA 1
ATOM 628 C C . PRO A 1 82 ? 10.552 3.526 10.340 1.00 88.00 82 PRO A C 1
ATOM 630 O O . PRO A 1 82 ? 10.978 4.412 9.612 1.00 88.00 82 PRO A O 1
ATOM 633 N N . SER A 1 83 ? 9.908 2.465 9.847 1.00 85.75 83 SER A N 1
ATOM 634 C CA . SER A 1 83 ? 9.584 2.282 8.427 1.00 85.75 83 SER A CA 1
ATOM 635 C C . SER A 1 83 ? 8.346 3.059 7.963 1.00 85.75 83 SER A C 1
ATOM 637 O O . SER A 1 83 ? 8.060 3.092 6.765 1.00 85.75 83 SER A O 1
ATOM 639 N N . ILE A 1 84 ? 7.587 3.660 8.885 1.00 89.56 84 ILE A N 1
ATOM 640 C CA . ILE A 1 84 ? 6.412 4.469 8.565 1.00 89.56 84 ILE A CA 1
ATOM 641 C C . ILE A 1 84 ? 6.850 5.929 8.464 1.00 89.56 84 ILE A C 1
ATOM 643 O O . ILE A 1 84 ? 7.309 6.526 9.435 1.00 89.56 84 ILE A O 1
ATOM 647 N N . ALA A 1 85 ? 6.645 6.517 7.289 1.00 87.31 85 ALA A N 1
ATOM 648 C CA . ALA A 1 85 ? 6.904 7.924 7.016 1.00 87.31 85 ALA A CA 1
ATOM 649 C C . ALA A 1 85 ? 5.595 8.701 6.808 1.00 87.31 85 ALA A C 1
ATOM 651 O O . ALA A 1 85 ? 4.505 8.134 6.686 1.00 87.31 85 ALA A O 1
ATOM 652 N N . ARG A 1 86 ? 5.687 10.032 6.804 1.00 86.00 86 ARG A N 1
ATOM 653 C CA . ARG A 1 86 ? 4.546 10.907 6.517 1.00 86.00 86 ARG A CA 1
ATOM 654 C C . ARG A 1 86 ? 4.385 11.045 5.004 1.00 86.00 86 ARG A C 1
ATOM 656 O O . ARG A 1 86 ? 5.243 11.630 4.361 1.00 86.00 86 ARG A O 1
ATOM 663 N N . ALA A 1 87 ? 3.242 10.635 4.463 1.00 78.69 87 ALA A N 1
ATOM 664 C CA . ALA A 1 87 ? 2.876 10.999 3.097 1.00 78.69 87 ALA A CA 1
ATOM 665 C C . ALA A 1 87 ? 2.689 12.525 2.986 1.00 78.69 87 ALA A C 1
ATOM 667 O O . ALA A 1 87 ? 2.000 13.118 3.818 1.00 78.69 87 ALA A O 1
ATOM 668 N N . ILE A 1 88 ? 3.303 13.159 1.985 1.00 62.88 88 ILE A N 1
ATOM 669 C CA . ILE A 1 88 ? 3.066 14.573 1.666 1.00 62.88 88 ILE A CA 1
ATOM 670 C C . ILE A 1 88 ? 2.022 14.604 0.545 1.00 62.88 88 ILE A C 1
ATOM 672 O O . ILE A 1 88 ? 2.219 13.973 -0.492 1.00 62.88 88 ILE A O 1
ATOM 676 N N . THR A 1 89 ? 0.903 15.284 0.791 1.00 50.44 89 THR A N 1
ATOM 677 C CA . THR A 1 89 ? -0.109 15.661 -0.212 1.00 50.44 89 THR A CA 1
ATOM 678 C C . THR A 1 89 ? 0.102 17.088 -0.665 1.00 50.44 89 THR A C 1
ATOM 680 O O . THR A 1 89 ? 0.376 17.917 0.234 1.00 50.44 89 THR A O 1
#